Protein AF-A0A1V6FIK3-F1 (afdb_monomer)

pLDDT: mean 83.6, std 13.3, range [37.19, 95.19]

Mean predicted aligned error: 6.68 Å

Secondary structure (DSSP, 8-state):
-------HHHHHHHHHHHHHHHHHHHHHHHHHHHHHH-TT--HHHHHHHHHHHHHHHHHHHHHHHHHTSSSS--EETTEEHHHHHHHHHHHHHHHHHTT--SS---

Solvent-accessible surface area (backbone atoms only — not comparable to full-atom values): 6079 Å² total; per-residue (Å²): 131,85,80,78,77,78,46,71,67,55,51,50,51,49,50,50,62,53,22,38,68,54,54,49,52,46,48,51,51,52,49,52,50,50,51,73,77,37,86,80,68,57,66,71,57,56,53,49,54,47,52,52,44,51,54,52,26,53,54,44,16,54,50,40,35,71,69,66,32,73,88,44,85,49,53,61,83,84,41,32,46,40,39,46,53,24,38,70,51,43,55,60,48,51,39,45,73,75,68,47,69,86,70,75,84,124

Foldseek 3Di:
DPPPPQDPVNLLVVLCVLAVVVLVVLLVVLLCLVCVLDVPDDPVVSVVLSVVLSVQLSVQLSVCCVPPVVPPPQDDDSHRPSSNVSSVPSSVVSCVVVVRDSDDPD

Structure (mmCIF, N/CA/C/O backbone):
data_AF-A0A1V6FIK3-F1
#
_entry.id   AF-A0A1V6FIK3-F1
#
loop_
_atom_site.group_PDB
_atom_site.id
_atom_site.type_symbol
_atom_site.label_atom_id
_atom_site.label_alt_id
_atom_site.label_comp_id
_atom_site.label_asym_id
_atom_site.label_entity_id
_atom_site.label_seq_id
_atom_site.pdbx_PDB_ins_code
_atom_site.Cartn_x
_atom_site.Cartn_y
_atom_site.Cartn_z
_atom_site.occupancy
_atom_site.B_iso_or_equiv
_atom_site.auth_seq_id
_atom_site.auth_comp_id
_atom_site.auth_asym_id
_atom_site.auth_atom_id
_atom_site.pdbx_PDB_model_num
ATOM 1 N N . MET A 1 1 ? 22.473 1.512 -28.321 1.00 38.62 1 MET A N 1
ATOM 2 C CA . MET A 1 1 ? 21.322 1.969 -27.517 1.00 38.62 1 MET A CA 1
ATOM 3 C C . MET A 1 1 ? 21.889 2.584 -26.259 1.00 38.62 1 MET A C 1
ATOM 5 O O . MET A 1 1 ? 22.485 1.857 -25.477 1.00 38.62 1 MET A O 1
ATOM 9 N N . GLU A 1 2 ? 21.812 3.905 -26.118 1.00 37.19 2 GLU A N 1
ATOM 10 C CA . GLU A 1 2 ? 22.201 4.571 -24.874 1.00 37.19 2 GLU A CA 1
ATOM 11 C C . GLU A 1 2 ? 21.286 4.065 -23.759 1.00 37.19 2 GLU A C 1
ATOM 13 O O . GLU A 1 2 ? 20.069 4.243 -23.806 1.00 37.19 2 GLU A O 1
ATOM 18 N N . THR A 1 3 ? 21.856 3.371 -22.779 1.00 50.28 3 THR A N 1
ATOM 19 C CA . THR A 1 3 ? 21.154 3.049 -21.541 1.00 50.28 3 THR A CA 1
ATOM 20 C C . THR A 1 3 ? 20.937 4.357 -20.795 1.00 50.28 3 THR A C 1
ATOM 22 O O . THR A 1 3 ? 21.810 4.792 -20.047 1.00 50.28 3 THR A O 1
ATOM 25 N N . GLN A 1 4 ? 19.797 5.008 -21.029 1.00 56.94 4 GLN A N 1
ATOM 26 C CA . GLN A 1 4 ? 19.330 6.092 -20.173 1.00 56.94 4 GLN A CA 1
ATOM 27 C C . GLN A 1 4 ? 19.170 5.516 -18.766 1.00 56.94 4 GLN A C 1
ATOM 29 O O . GLN A 1 4 ? 18.253 4.745 -18.480 1.00 56.94 4 GLN A O 1
ATOM 34 N N . THR A 1 5 ? 20.129 5.817 -17.896 1.00 63.50 5 THR A N 1
ATOM 35 C CA . THR A 1 5 ? 20.096 5.406 -16.499 1.00 63.50 5 THR A CA 1
ATOM 36 C C . THR A 1 5 ? 19.041 6.245 -15.798 1.00 63.50 5 THR A C 1
ATOM 38 O O . THR A 1 5 ? 19.332 7.347 -15.341 1.00 63.50 5 THR A O 1
ATOM 41 N N . VAL A 1 6 ? 17.810 5.738 -15.746 1.00 72.00 6 VAL A N 1
ATOM 42 C CA . VAL A 1 6 ? 16.735 6.356 -14.964 1.00 72.00 6 VAL A CA 1
ATOM 43 C C . VAL A 1 6 ? 17.206 6.461 -13.517 1.00 72.00 6 VAL A C 1
ATOM 45 O O . VAL A 1 6 ? 17.540 5.455 -12.878 1.00 72.00 6 VAL A O 1
ATOM 48 N N . THR A 1 7 ? 17.267 7.683 -13.004 1.00 85.44 7 THR A N 1
ATOM 49 C CA . THR A 1 7 ? 17.689 7.941 -11.629 1.00 85.44 7 THR A CA 1
ATOM 50 C C . THR A 1 7 ? 16.641 7.424 -10.645 1.00 85.44 7 THR A C 1
ATOM 52 O O . THR A 1 7 ? 15.457 7.279 -10.956 1.00 85.44 7 THR A O 1
ATOM 55 N N . LEU A 1 8 ? 17.058 7.141 -9.409 1.00 82.81 8 LEU A N 1
ATOM 56 C CA . LEU A 1 8 ? 16.144 6.639 -8.379 1.00 82.81 8 LEU A CA 1
ATOM 57 C C . LEU A 1 8 ? 15.020 7.647 -8.071 1.00 82.81 8 LEU A C 1
ATOM 59 O O . LEU A 1 8 ? 13.882 7.243 -7.844 1.00 82.81 8 LEU A O 1
ATOM 63 N N . SER A 1 9 ? 15.316 8.947 -8.128 1.00 86.00 9 SER A N 1
ATOM 64 C CA . SER A 1 9 ? 14.337 10.030 -7.986 1.00 86.00 9 SER A CA 1
ATOM 65 C C . SER A 1 9 ? 13.302 10.046 -9.107 1.00 86.00 9 SER A C 1
ATOM 67 O O . SER A 1 9 ? 12.111 10.169 -8.827 1.00 86.00 9 SER A O 1
ATOM 69 N N . GLU A 1 10 ? 13.728 9.880 -10.361 1.00 87.12 10 GLU A N 1
ATOM 70 C CA . GLU A 1 10 ? 12.813 9.800 -11.506 1.00 87.12 10 GLU A CA 1
ATOM 71 C C . GLU A 1 10 ? 11.924 8.565 -11.405 1.00 87.12 10 GLU A C 1
ATOM 73 O O . GLU A 1 10 ? 10.719 8.655 -11.617 1.00 87.12 10 GLU A O 1
ATOM 78 N N . LEU A 1 11 ? 12.491 7.425 -11.005 1.00 86.44 11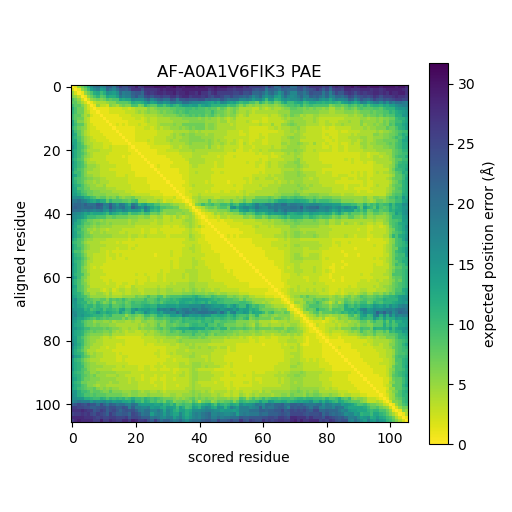 LEU A N 1
ATOM 79 C CA . LEU A 1 11 ? 11.734 6.191 -10.832 1.00 86.44 11 LEU A CA 1
ATOM 80 C C . LEU A 1 11 ? 10.668 6.322 -9.733 1.00 86.44 11 LEU A C 1
ATOM 82 O O . LEU A 1 11 ? 9.537 5.870 -9.917 1.00 86.44 11 LEU A O 1
ATOM 86 N N . ILE A 1 12 ? 10.997 6.969 -8.610 1.00 88.38 12 ILE A N 1
ATOM 87 C CA . ILE A 1 12 ? 10.020 7.282 -7.556 1.00 88.38 12 ILE A CA 1
ATOM 88 C C . ILE A 1 12 ? 8.938 8.222 -8.093 1.00 88.38 12 ILE A C 1
ATOM 90 O O . ILE A 1 12 ? 7.755 7.943 -7.901 1.00 88.38 12 ILE A O 1
ATOM 94 N N . GLY A 1 13 ? 9.325 9.304 -8.774 1.00 89.69 13 GLY A N 1
ATOM 95 C CA . GLY A 1 13 ? 8.389 10.276 -9.341 1.00 89.69 13 GLY A CA 1
ATOM 96 C C . GLY A 1 13 ? 7.422 9.636 -10.337 1.00 89.69 13 GLY A C 1
ATOM 97 O O . GLY A 1 13 ? 6.211 9.816 -10.226 1.00 89.69 13 GLY A O 1
ATOM 98 N N . LEU A 1 14 ? 7.940 8.806 -11.243 1.00 89.19 14 LEU A N 1
ATOM 99 C CA . LEU A 1 14 ? 7.146 8.026 -12.192 1.00 89.19 14 LEU A CA 1
ATOM 100 C C . LEU A 1 14 ? 6.211 7.055 -11.474 1.00 89.19 14 LEU A C 1
ATOM 102 O O . LEU A 1 14 ? 5.021 7.017 -11.773 1.00 89.19 14 LEU A O 1
ATOM 106 N N . THR A 1 15 ? 6.714 6.308 -10.490 1.00 89.88 15 THR A N 1
ATOM 107 C CA . THR A 1 15 ? 5.894 5.356 -9.725 1.00 89.88 15 THR A CA 1
ATOM 108 C C . THR A 1 15 ? 4.754 6.063 -8.992 1.00 89.88 15 THR A C 1
ATOM 110 O O . THR A 1 15 ? 3.626 5.576 -8.997 1.00 89.88 15 THR A O 1
ATOM 113 N N . LEU A 1 16 ? 5.020 7.226 -8.392 1.00 90.44 16 LEU A N 1
ATOM 114 C CA . LEU A 1 16 ? 4.004 8.045 -7.729 1.00 90.44 16 LEU A CA 1
ATOM 115 C C . LEU A 1 16 ? 2.975 8.596 -8.714 1.00 90.44 16 LEU A C 1
ATOM 117 O O . LEU A 1 16 ? 1.786 8.585 -8.408 1.00 90.44 16 LEU A O 1
ATOM 121 N N . PHE A 1 17 ? 3.414 9.059 -9.885 1.00 90.06 17 PHE A N 1
ATOM 122 C CA . PHE A 1 17 ? 2.524 9.605 -10.903 1.00 90.06 17 PHE A CA 1
ATOM 123 C C . PHE A 1 17 ? 1.604 8.520 -11.480 1.00 90.06 17 PHE A C 1
ATOM 125 O O . PHE A 1 17 ? 0.380 8.646 -11.403 1.00 90.06 17 PHE A O 1
ATOM 132 N N . LEU A 1 18 ? 2.182 7.416 -11.966 1.00 90.06 18 LEU A N 1
ATOM 133 C CA . LEU A 1 18 ? 1.440 6.291 -12.548 1.00 90.06 18 LEU A CA 1
ATOM 134 C C . LEU A 1 18 ? 0.576 5.569 -11.504 1.00 90.06 18 LEU A C 1
ATOM 136 O O . LEU A 1 18 ? -0.541 5.151 -11.794 1.00 90.06 18 LEU A O 1
ATOM 140 N N . GLY A 1 19 ? 1.088 5.408 -10.283 1.00 89.19 19 GLY A N 1
ATOM 141 C CA . GLY A 1 19 ? 0.401 4.723 -9.188 1.00 89.19 19 GLY A CA 1
ATOM 142 C C . GLY A 1 19 ? -0.572 5.603 -8.403 1.00 89.19 19 GLY A C 1
ATOM 143 O O . GLY A 1 19 ? -1.240 5.095 -7.505 1.00 8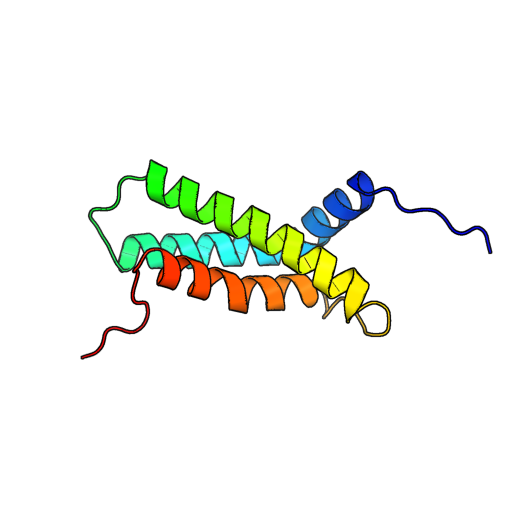9.19 19 GLY A O 1
ATOM 144 N N . SER A 1 20 ? -0.676 6.898 -8.715 1.00 91.44 20 SER A N 1
ATOM 145 C CA . SER A 1 20 ? -1.418 7.886 -7.917 1.00 91.44 20 SER A CA 1
ATOM 146 C C . SER A 1 20 ? -2.849 7.451 -7.598 1.00 91.44 20 SER A C 1
ATOM 148 O O . SER A 1 20 ? -3.237 7.434 -6.430 1.00 91.44 20 SER A O 1
ATOM 150 N N . ILE A 1 21 ? -3.609 7.029 -8.612 1.00 90.75 21 ILE A N 1
ATOM 151 C CA . ILE A 1 21 ? -4.999 6.567 -8.471 1.00 90.75 21 ILE A CA 1
ATOM 152 C C . ILE A 1 21 ? -5.076 5.361 -7.530 1.00 90.75 21 ILE A C 1
ATOM 154 O O . ILE A 1 21 ? -5.917 5.318 -6.633 1.00 90.75 21 ILE A O 1
ATOM 158 N N . VAL A 1 22 ? -4.172 4.396 -7.703 1.00 92.69 22 VAL A N 1
ATOM 159 C CA . VAL A 1 22 ? -4.125 3.166 -6.905 1.00 92.69 22 VAL A CA 1
ATOM 160 C C . VAL A 1 22 ? -3.791 3.476 -5.445 1.00 92.69 22 VAL A C 1
ATOM 162 O O . VAL A 1 22 ? -4.484 3.005 -4.543 1.00 92.69 22 VAL A O 1
ATOM 165 N N . PHE A 1 23 ? -2.794 4.328 -5.203 1.00 92.75 23 PHE A N 1
ATOM 166 C CA . PHE A 1 23 ? -2.393 4.735 -3.855 1.00 92.75 23 PHE A CA 1
ATOM 167 C C . PHE A 1 23 ? -3.462 5.578 -3.150 1.00 92.75 23 PHE A C 1
ATOM 169 O O . PHE A 1 23 ? -3.673 5.426 -1.944 1.00 92.75 23 PHE A O 1
ATOM 176 N N . LEU A 1 24 ? -4.168 6.437 -3.891 1.00 93.12 24 LEU A N 1
ATOM 177 C CA . LEU A 1 24 ? -5.312 7.201 -3.389 1.00 93.12 24 LEU A CA 1
ATOM 178 C C . LEU A 1 24 ? -6.451 6.271 -2.971 1.00 93.12 24 LEU A C 1
ATOM 180 O O . LEU A 1 24 ? -6.929 6.366 -1.841 1.00 93.12 24 LEU A O 1
ATOM 184 N N . LEU A 1 25 ? -6.845 5.332 -3.834 1.00 93.00 25 LEU A N 1
ATOM 185 C CA . LEU A 1 25 ? -7.880 4.346 -3.515 1.00 93.00 25 LEU A CA 1
ATOM 186 C C . LEU A 1 25 ? -7.491 3.484 -2.307 1.00 93.00 25 LEU A C 1
ATOM 188 O O . LEU A 1 25 ? -8.309 3.288 -1.408 1.00 93.00 25 LEU A O 1
ATOM 192 N N . GLY A 1 26 ? -6.235 3.036 -2.235 1.00 92.56 26 GLY A N 1
ATOM 193 C CA . GLY A 1 26 ? -5.706 2.299 -1.087 1.00 92.56 26 GLY A CA 1
ATOM 194 C C . GLY A 1 26 ? -5.740 3.114 0.209 1.00 92.56 26 GLY A C 1
ATOM 195 O O . GLY A 1 26 ? -6.118 2.598 1.262 1.00 92.56 26 GLY A O 1
ATOM 196 N N . ALA A 1 27 ? -5.391 4.403 0.160 1.00 93.44 27 ALA A N 1
ATOM 197 C CA . ALA A 1 27 ? -5.483 5.301 1.312 1.00 93.44 27 ALA A CA 1
ATOM 198 C C . ALA A 1 27 ? -6.936 5.521 1.764 1.00 93.44 27 ALA A C 1
ATOM 200 O O . ALA A 1 27 ? -7.218 5.460 2.964 1.00 93.44 27 ALA A O 1
ATOM 201 N N . VAL A 1 28 ? -7.866 5.724 0.826 1.00 94.06 28 VAL A N 1
ATOM 202 C CA . VAL A 1 28 ? -9.301 5.873 1.121 1.00 94.06 28 VAL A CA 1
ATOM 203 C C . VAL A 1 28 ? -9.849 4.600 1.764 1.00 94.06 28 VAL A C 1
ATOM 205 O O . VAL A 1 28 ? -10.445 4.672 2.839 1.00 94.06 28 VAL A O 1
ATOM 208 N N . TYR A 1 29 ? -9.581 3.433 1.173 1.00 91.38 29 TYR A N 1
ATOM 209 C CA . TYR A 1 29 ? -9.976 2.139 1.730 1.00 91.38 29 TYR A CA 1
ATOM 210 C C . TYR A 1 29 ? -9.461 1.953 3.161 1.00 91.38 29 TYR A C 1
ATOM 212 O O . TYR A 1 29 ? -10.231 1.640 4.069 1.00 91.38 29 TYR A O 1
ATOM 220 N N . GLN A 1 30 ? -8.168 2.191 3.387 1.00 90.62 30 GLN A N 1
ATOM 221 C CA . GLN A 1 30 ? -7.557 2.003 4.699 1.00 90.62 30 GLN A CA 1
ATOM 222 C C . GLN A 1 30 ? -8.097 2.993 5.738 1.00 90.62 30 GLN A C 1
ATOM 224 O O . GLN A 1 30 ? -8.285 2.622 6.897 1.00 90.62 30 GLN A O 1
ATOM 229 N N . THR A 1 31 ? -8.404 4.226 5.324 1.00 90.81 31 THR A N 1
ATOM 230 C CA . THR A 1 31 ? -9.057 5.227 6.179 1.00 90.81 31 THR A CA 1
ATOM 231 C C . THR A 1 31 ? -10.435 4.742 6.613 1.00 90.81 31 THR A C 1
ATOM 233 O O . THR A 1 31 ? -10.718 4.706 7.809 1.00 90.81 31 THR A O 1
ATOM 236 N N . ILE A 1 32 ? -11.269 4.313 5.660 1.00 89.69 32 ILE A N 1
ATOM 237 C CA . ILE A 1 32 ? -12.613 3.791 5.939 1.00 89.69 32 ILE A CA 1
ATOM 238 C C . ILE A 1 32 ? -12.522 2.572 6.860 1.00 89.69 32 ILE A C 1
ATOM 240 O O . ILE A 1 32 ? -13.228 2.515 7.863 1.00 89.69 32 ILE A O 1
ATOM 244 N N . ALA A 1 33 ? -11.616 1.633 6.577 1.00 88.50 33 ALA A N 1
ATOM 245 C CA . ALA A 1 33 ? -11.414 0.448 7.402 1.00 88.50 33 ALA A CA 1
ATOM 246 C C . ALA A 1 33 ? -11.005 0.807 8.842 1.00 88.50 33 ALA A C 1
ATOM 248 O O . ALA A 1 33 ? -11.560 0.254 9.787 1.00 88.50 33 ALA A O 1
ATOM 249 N N . LEU A 1 34 ? -10.079 1.752 9.036 1.00 88.50 34 LEU A N 1
ATOM 250 C CA . LEU A 1 34 ? -9.635 2.175 10.369 1.00 88.50 34 LEU A CA 1
ATOM 251 C C . LEU A 1 34 ? -10.736 2.890 11.158 1.00 88.50 34 LEU A C 1
ATOM 253 O O . LEU A 1 34 ? -10.916 2.600 12.341 1.00 88.50 34 LEU A O 1
ATOM 257 N N . VAL A 1 35 ? -11.480 3.789 10.507 1.00 86.25 35 VAL A N 1
ATOM 258 C CA . VAL A 1 35 ? -12.599 4.513 11.130 1.00 86.25 35 VAL A CA 1
ATOM 259 C C . VAL A 1 35 ? -13.731 3.548 11.487 1.00 86.25 35 VAL A C 1
ATOM 261 O O . VAL A 1 35 ? -14.264 3.604 12.594 1.00 86.25 35 VAL A O 1
ATOM 264 N N . TRP A 1 36 ? -14.068 2.620 10.589 1.00 83.69 36 TRP A N 1
ATOM 265 C CA . TRP A 1 36 ? -15.178 1.688 10.785 1.00 83.69 36 TRP A CA 1
ATOM 266 C C . TRP A 1 36 ? -14.867 0.589 11.807 1.00 83.69 36 TRP A C 1
ATOM 268 O O . TRP A 1 36 ? -15.723 0.239 12.621 1.00 83.69 36 TRP A O 1
ATOM 278 N N . LEU A 1 37 ? -13.638 0.062 11.813 1.00 77.12 37 LEU A N 1
ATOM 279 C CA . LEU A 1 37 ? -13.232 -0.988 12.751 1.00 77.12 37 LEU A CA 1
ATOM 280 C C . LEU A 1 37 ? -12.986 -0.457 14.164 1.00 77.12 37 LEU A C 1
ATOM 282 O O . LEU A 1 37 ? -13.050 -1.237 15.117 1.00 77.12 37 LEU A O 1
ATOM 286 N N . ASN A 1 38 ? -12.688 0.835 14.333 1.00 70.62 38 ASN A N 1
ATOM 287 C CA . ASN A 1 38 ? -12.412 1.366 15.659 1.00 70.62 38 ASN A CA 1
ATOM 288 C C . ASN A 1 38 ? -12.693 2.870 15.786 1.00 70.62 38 ASN A C 1
ATOM 290 O O . ASN A 1 38 ? -11.838 3.720 15.539 1.00 70.62 38 ASN A O 1
ATOM 294 N N . ASN A 1 39 ? -13.867 3.184 16.329 1.00 66.94 39 ASN A N 1
ATOM 295 C CA . ASN A 1 39 ? -14.337 4.556 16.521 1.00 66.94 39 ASN A CA 1
ATOM 296 C C . ASN A 1 39 ? -13.544 5.358 17.584 1.00 66.94 39 ASN A C 1
ATOM 298 O 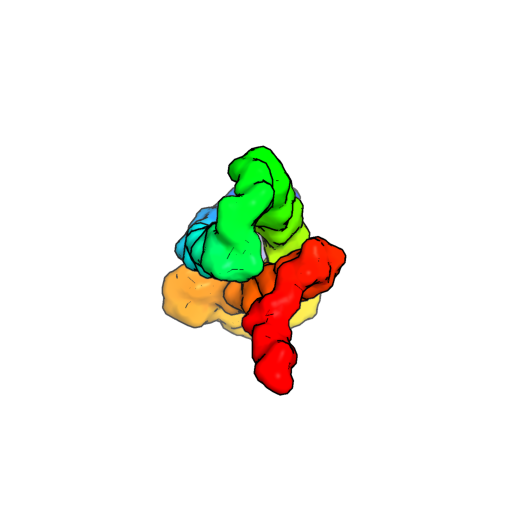O . ASN A 1 39 ? -13.813 6.535 17.797 1.00 66.94 39 ASN A O 1
ATOM 302 N N . ARG A 1 40 ? -12.588 4.733 18.297 1.00 75.25 40 ARG A N 1
ATOM 303 C CA . ARG A 1 40 ? -11.795 5.380 19.366 1.00 75.25 40 ARG A CA 1
ATOM 304 C C . ARG A 1 40 ? -10.334 5.658 19.001 1.00 75.25 40 ARG A C 1
ATOM 306 O O . ARG A 1 40 ? -9.576 6.127 19.854 1.00 75.25 40 ARG A O 1
ATOM 313 N N . ILE A 1 41 ? -9.891 5.352 17.779 1.00 79.69 41 ILE A N 1
ATOM 314 C CA . ILE A 1 41 ? -8.514 5.668 17.374 1.00 79.69 41 ILE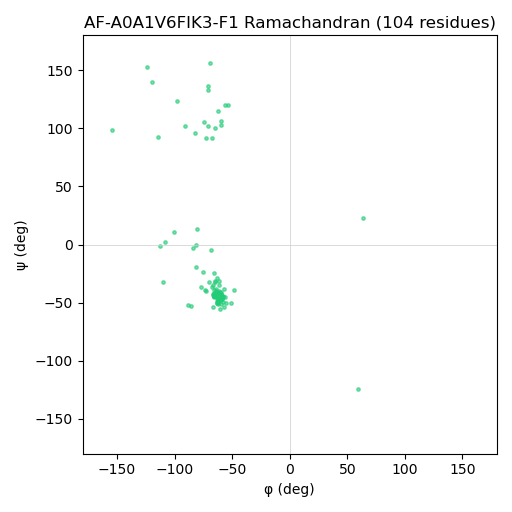 A CA 1
ATOM 315 C C . ILE A 1 41 ? -8.373 7.178 17.194 1.00 79.69 41 ILE A C 1
ATOM 317 O O . ILE A 1 41 ? -9.163 7.822 16.515 1.00 79.69 41 ILE A O 1
ATOM 321 N N . LYS A 1 42 ? -7.308 7.745 17.762 1.00 86.38 42 LYS A N 1
ATOM 322 C CA . LYS A 1 42 ? -6.945 9.145 17.536 1.00 86.38 42 LYS A CA 1
ATOM 323 C C . LYS A 1 42 ? -6.418 9.342 16.109 1.00 86.38 42 LYS A C 1
ATOM 325 O O . LYS A 1 42 ? -5.561 8.578 15.665 1.00 86.38 42 LYS A O 1
ATOM 330 N N . TRP A 1 43 ? -6.846 10.412 15.440 1.00 84.81 43 TRP A N 1
ATOM 331 C CA . TRP A 1 43 ? -6.505 10.725 14.044 1.00 84.81 43 TRP A CA 1
ATOM 332 C C . TRP A 1 43 ? -5.010 10.637 13.702 1.00 84.81 43 TRP A C 1
ATOM 334 O O . TRP A 1 43 ? -4.662 10.091 12.660 1.00 84.81 43 TRP A O 1
ATOM 344 N N . TYR A 1 44 ? -4.110 11.067 14.593 1.00 86.94 44 TYR A N 1
ATOM 345 C CA . TYR A 1 44 ? -2.664 10.978 14.344 1.00 86.94 44 TYR A CA 1
ATOM 346 C C . TYR A 1 44 ? -2.161 9.536 14.161 1.00 86.94 44 TYR A C 1
ATOM 348 O O . TYR A 1 44 ? -1.226 9.307 13.399 1.00 86.94 44 TYR A O 1
ATOM 356 N N . LYS A 1 45 ? -2.785 8.545 14.819 1.00 87.56 45 LYS A N 1
ATOM 357 C CA . LYS A 1 45 ? -2.442 7.128 14.616 1.00 87.56 45 LYS A CA 1
ATOM 358 C C . LYS A 1 45 ? -2.934 6.634 13.261 1.00 87.56 45 LYS A C 1
ATOM 360 O O . LYS A 1 45 ? -2.211 5.896 12.607 1.00 87.56 45 LYS A O 1
ATOM 365 N N . ILE A 1 46 ? -4.131 7.051 12.840 1.00 89.00 46 ILE A N 1
ATOM 366 C CA . ILE A 1 46 ? -4.694 6.706 11.524 1.00 89.00 46 ILE A CA 1
ATOM 367 C C . ILE A 1 46 ? -3.768 7.228 10.425 1.00 89.00 46 ILE A C 1
ATOM 369 O O . ILE A 1 46 ? -3.317 6.457 9.584 1.00 89.00 46 ILE A O 1
ATOM 373 N N . ILE A 1 47 ? -3.414 8.512 10.498 1.00 90.69 47 ILE A N 1
ATOM 374 C CA . ILE A 1 47 ? -2.502 9.156 9.549 1.00 90.69 47 ILE A CA 1
ATOM 375 C C . ILE A 1 47 ? -1.141 8.450 9.548 1.00 90.69 47 ILE A C 1
ATOM 377 O O . ILE A 1 47 ? -0.627 8.128 8.480 1.00 90.69 47 ILE A O 1
ATOM 381 N N . GLY A 1 48 ? -0.584 8.141 10.725 1.00 91.44 48 GLY A N 1
ATOM 382 C CA . GLY A 1 48 ? 0.687 7.421 10.833 1.00 91.44 48 GLY A CA 1
ATOM 383 C C . GLY A 1 48 ? 0.658 6.034 10.181 1.00 91.44 48 GLY A C 1
ATOM 384 O O . GLY A 1 48 ? 1.588 5.677 9.463 1.00 91.44 48 GLY A O 1
ATOM 385 N N . ILE A 1 49 ? -0.423 5.272 10.374 1.00 91.62 49 ILE A N 1
ATOM 386 C CA . ILE A 1 49 ? -0.597 3.949 9.758 1.00 91.62 49 ILE A CA 1
ATOM 387 C C . ILE A 1 49 ? -0.712 4.071 8.234 1.00 91.62 49 ILE A C 1
ATOM 389 O O . ILE A 1 49 ? -0.063 3.311 7.514 1.00 91.62 49 ILE A O 1
ATOM 393 N N . ILE A 1 50 ? -1.497 5.029 7.736 1.00 92.75 50 ILE A N 1
ATOM 394 C CA . ILE A 1 50 ? -1.668 5.246 6.294 1.00 92.75 50 ILE A CA 1
ATOM 395 C C . ILE A 1 50 ? -0.336 5.643 5.661 1.00 92.75 50 ILE A C 1
ATOM 397 O O . ILE A 1 50 ? 0.088 5.001 4.707 1.00 92.75 50 ILE A O 1
ATOM 401 N N . LEU A 1 51 ? 0.368 6.638 6.212 1.00 94.00 51 LEU A N 1
ATOM 402 C CA . LEU A 1 51 ? 1.663 7.079 5.683 1.00 94.00 51 LEU A CA 1
ATOM 403 C C . LEU A 1 51 ? 2.687 5.942 5.656 1.00 94.00 51 LEU A C 1
ATOM 405 O O . LEU A 1 51 ? 3.343 5.734 4.636 1.00 94.00 51 LEU A O 1
ATOM 409 N N . LEU A 1 52 ? 2.776 5.161 6.737 1.00 94.44 52 LEU A N 1
ATOM 410 C CA . LEU A 1 52 ? 3.644 3.987 6.788 1.00 94.44 52 LEU A CA 1
ATOM 411 C C . LEU A 1 52 ? 3.282 2.976 5.691 1.00 94.44 52 LEU A C 1
ATOM 413 O O . LEU A 1 52 ? 4.163 2.472 4.995 1.00 94.44 52 LEU A O 1
ATOM 417 N N . THR A 1 53 ? 1.987 2.716 5.498 1.00 94.38 53 THR A N 1
ATOM 418 C CA . THR A 1 53 ? 1.501 1.805 4.451 1.00 94.38 53 THR A CA 1
ATOM 419 C C . THR A 1 53 ? 1.860 2.324 3.067 1.00 94.38 53 THR A C 1
ATOM 421 O O . THR A 1 53 ? 2.348 1.545 2.253 1.00 94.38 53 THR A O 1
ATOM 424 N N . ARG A 1 54 ? 1.704 3.627 2.799 1.00 94.50 54 ARG A N 1
ATOM 425 C CA . ARG A 1 54 ? 2.042 4.230 1.500 1.00 94.50 54 ARG A CA 1
ATOM 426 C C . ARG A 1 54 ? 3.532 4.129 1.192 1.00 94.50 54 ARG A C 1
ATOM 428 O O . ARG A 1 54 ? 3.883 3.748 0.080 1.00 94.50 54 ARG A O 1
ATOM 435 N N . ILE A 1 55 ? 4.401 4.377 2.173 1.00 94.38 55 ILE A N 1
ATOM 436 C CA . ILE A 1 55 ? 5.856 4.232 2.007 1.00 94.38 55 ILE A CA 1
ATOM 437 C C . ILE A 1 55 ? 6.219 2.779 1.685 1.00 94.38 55 ILE A C 1
ATOM 439 O O . ILE A 1 55 ? 6.935 2.514 0.721 1.00 94.38 55 ILE A O 1
ATOM 443 N N . LEU A 1 56 ? 5.692 1.822 2.453 1.00 95.19 56 LEU A N 1
ATOM 444 C CA . LEU A 1 56 ? 5.956 0.400 2.220 1.00 95.19 56 LEU A CA 1
ATOM 445 C C . LEU A 1 56 ? 5.402 -0.076 0.875 1.00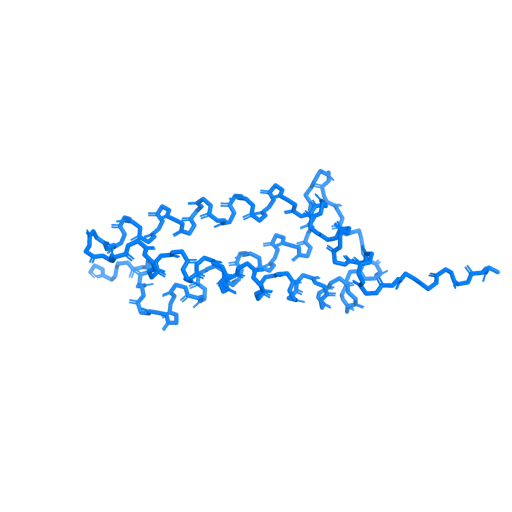 95.19 56 LEU A C 1
ATOM 447 O O . LEU A 1 56 ? 6.053 -0.855 0.181 1.00 95.19 56 LEU A O 1
ATOM 451 N N . THR A 1 57 ? 4.231 0.425 0.486 1.00 94.75 57 THR A N 1
ATOM 452 C CA . THR A 1 57 ? 3.600 0.106 -0.797 1.00 94.75 57 THR A CA 1
ATOM 453 C C . THR A 1 57 ? 4.425 0.643 -1.951 1.00 94.75 57 THR A C 1
ATOM 455 O O . THR A 1 57 ? 4.682 -0.103 -2.890 1.00 94.75 57 THR A O 1
ATOM 458 N N . LEU A 1 58 ? 4.920 1.880 -1.866 1.00 94.00 58 LEU A N 1
ATOM 459 C CA . LEU A 1 58 ? 5.819 2.457 -2.864 1.00 94.00 58 LEU A CA 1
ATOM 460 C C . LEU A 1 58 ? 7.088 1.610 -3.031 1.00 94.00 58 LEU A C 1
ATOM 462 O O . LEU A 1 58 ? 7.447 1.244 -4.149 1.00 94.00 58 LEU A O 1
ATOM 466 N N . ILE A 1 59 ? 7.746 1.262 -1.921 1.00 93.44 59 ILE A N 1
ATOM 467 C CA . ILE A 1 59 ? 8.962 0.438 -1.940 1.00 93.44 59 ILE A CA 1
ATOM 468 C C . ILE A 1 59 ? 8.663 -0.924 -2.575 1.00 93.44 59 ILE A C 1
ATOM 470 O O . ILE A 1 59 ? 9.375 -1.356 -3.480 1.00 93.44 59 ILE A O 1
ATOM 474 N N . SER A 1 60 ? 7.583 -1.583 -2.149 1.00 93.38 60 SER A N 1
ATOM 475 C CA . SER A 1 60 ? 7.159 -2.868 -2.708 1.00 93.38 60 SER A CA 1
ATOM 476 C C . SER A 1 60 ? 6.831 -2.768 -4.199 1.00 93.38 60 SER A C 1
ATOM 478 O O . SER A 1 60 ? 7.243 -3.640 -4.956 1.00 93.38 60 SER A O 1
ATOM 480 N N . THR A 1 61 ? 6.184 -1.686 -4.634 1.00 93.06 61 THR A N 1
ATOM 481 C CA . THR A 1 61 ? 5.841 -1.431 -6.041 1.00 93.06 61 THR A CA 1
ATOM 482 C C . THR A 1 61 ? 7.102 -1.376 -6.895 1.00 93.06 61 THR A C 1
ATOM 484 O O . THR A 1 61 ? 7.181 -2.035 -7.927 1.00 93.06 61 THR A O 1
ATOM 487 N N . ILE A 1 62 ? 8.115 -0.634 -6.438 1.00 90.69 62 ILE A N 1
ATOM 488 C CA . ILE A 1 62 ? 9.405 -0.503 -7.124 1.00 90.69 62 ILE A CA 1
ATOM 489 C C . ILE A 1 62 ? 10.129 -1.853 -7.198 1.00 90.69 62 ILE A C 1
ATOM 491 O O . ILE A 1 62 ? 10.685 -2.196 -8.242 1.00 90.69 62 ILE A O 1
ATOM 495 N N . LEU A 1 63 ? 10.114 -2.631 -6.113 1.00 90.81 63 LEU A N 1
ATOM 496 C CA . LEU A 1 63 ? 10.730 -3.960 -6.078 1.00 90.81 63 LEU A CA 1
ATOM 497 C C . LEU A 1 63 ? 10.024 -4.943 -7.020 1.00 90.81 63 LEU A C 1
ATOM 499 O O . LEU A 1 63 ? 10.693 -5.652 -7.768 1.00 90.81 63 LEU A O 1
ATOM 503 N N . LEU A 1 64 ? 8.688 -4.959 -7.024 1.00 90.12 64 LEU A N 1
ATOM 504 C CA . LEU A 1 64 ? 7.896 -5.787 -7.936 1.00 90.12 64 LEU A CA 1
ATOM 505 C C . LEU A 1 64 ? 8.112 -5.374 -9.391 1.00 90.12 64 LEU A C 1
ATOM 507 O O . LEU A 1 64 ? 8.251 -6.239 -10.255 1.00 90.12 64 LEU A O 1
ATOM 511 N N . TRP A 1 65 ? 8.191 -4.070 -9.657 1.00 87.31 65 TRP A N 1
ATOM 512 C CA . TRP A 1 65 ? 8.483 -3.558 -10.988 1.00 87.31 65 TRP A CA 1
ATOM 513 C C . TRP A 1 65 ? 9.852 -4.046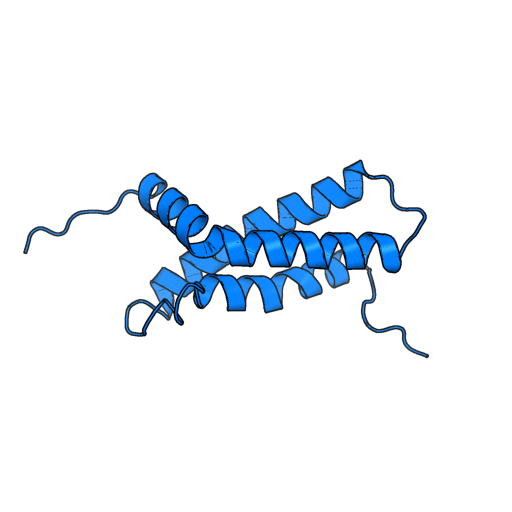 -11.468 1.00 87.31 65 TRP A C 1
ATOM 515 O O . TRP A 1 65 ? 9.934 -4.717 -12.495 1.00 87.31 65 TRP A O 1
ATOM 525 N N . LYS A 1 66 ? 10.917 -3.789 -10.700 1.00 84.31 66 LYS A N 1
ATOM 526 C CA . LYS A 1 66 ? 12.280 -4.192 -11.077 1.00 84.31 66 LYS A CA 1
ATOM 527 C C . LYS A 1 66 ? 12.477 -5.707 -11.145 1.00 84.31 66 LYS A C 1
ATOM 529 O O . LYS A 1 66 ? 13.306 -6.156 -11.921 1.00 84.31 66 LYS A O 1
ATOM 534 N N . GLY A 1 67 ? 11.774 -6.479 -10.320 1.00 83.00 67 GLY A N 1
ATOM 535 C CA . GLY A 1 67 ? 11.965 -7.927 -10.239 1.00 83.00 67 GLY A CA 1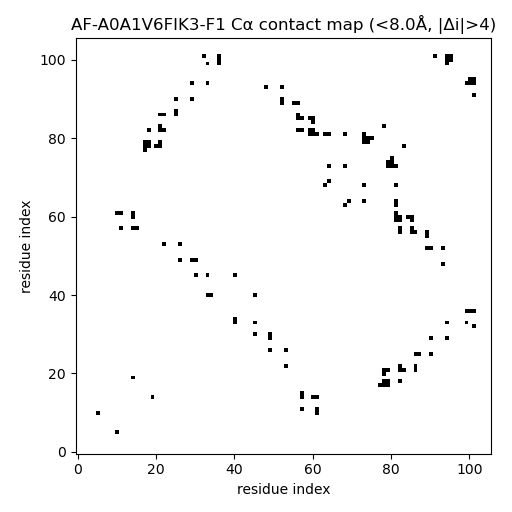
ATOM 536 C C . GLY A 1 67 ? 11.107 -8.727 -11.218 1.00 83.00 67 GLY A C 1
ATOM 537 O O . GLY A 1 67 ? 11.622 -9.580 -11.930 1.00 83.00 67 GLY A O 1
ATOM 538 N N . LEU A 1 68 ? 9.794 -8.485 -11.225 1.00 77.75 68 LEU A N 1
ATOM 539 C CA . LEU A 1 68 ? 8.811 -9.368 -11.871 1.00 77.75 68 LEU A CA 1
ATOM 540 C C . LEU A 1 68 ? 8.177 -8.759 -13.122 1.00 77.75 68 LEU A C 1
ATOM 542 O O . LEU A 1 68 ? 7.852 -9.484 -14.056 1.00 77.75 68 LEU A O 1
ATOM 546 N N . PHE A 1 69 ? 8.016 -7.436 -13.160 1.00 78.62 69 PHE A N 1
ATOM 547 C CA . PHE A 1 69 ? 7.355 -6.748 -14.274 1.00 78.62 69 PHE A CA 1
ATOM 548 C C . PHE A 1 69 ? 8.332 -6.115 -15.268 1.00 78.62 69 PHE A C 1
ATOM 550 O O . PHE A 1 69 ? 7.916 -5.379 -16.153 1.00 78.62 69 PHE A O 1
ATOM 557 N N . GLN A 1 70 ? 9.630 -6.417 -15.184 1.00 69.94 70 GLN A N 1
ATOM 558 C CA . GLN A 1 70 ? 10.583 -5.968 -16.202 1.00 69.94 70 GLN A CA 1
ATOM 559 C C . GLN A 1 70 ? 10.313 -6.624 -17.574 1.00 69.94 70 GLN A C 1
ATOM 561 O O . GLN A 1 70 ? 10.660 -6.054 -18.605 1.00 69.94 70 GLN A O 1
ATOM 566 N N . SER A 1 71 ? 9.667 -7.797 -17.587 1.00 65.31 71 SER A N 1
ATOM 567 C CA . SER A 1 71 ? 9.356 -8.579 -18.796 1.00 65.31 71 SER A CA 1
ATOM 568 C C . SER A 1 71 ? 7.859 -8.662 -19.125 1.00 65.31 71 SER A C 1
ATOM 570 O O . SER A 1 71 ? 7.493 -9.306 -20.102 1.00 65.31 71 SER A O 1
ATOM 572 N N . ILE A 1 72 ? 6.993 -8.058 -18.306 1.00 73.75 72 ILE A N 1
ATOM 573 C CA . ILE A 1 72 ? 5.526 -8.159 -18.391 1.00 73.75 72 ILE A CA 1
ATOM 574 C C . ILE A 1 72 ? 4.956 -6.744 -18.508 1.00 73.75 72 ILE A C 1
ATOM 576 O O . ILE A 1 72 ? 5.561 -5.798 -18.012 1.00 73.75 72 ILE A O 1
ATOM 580 N N . GLU A 1 73 ? 3.789 -6.581 -19.133 1.00 76.12 73 GLU A N 1
ATOM 581 C CA . GLU A 1 73 ? 3.071 -5.305 -19.104 1.00 76.12 73 GLU A CA 1
ATOM 582 C C . GLU A 1 73 ? 2.866 -4.815 -17.665 1.00 76.12 73 GLU A C 1
ATOM 584 O O . GLU A 1 73 ? 2.256 -5.471 -16.822 1.00 76.12 73 GLU A O 1
ATOM 589 N N . ILE A 1 74 ? 3.411 -3.632 -17.386 1.00 81.94 74 ILE A N 1
ATOM 590 C CA . ILE A 1 74 ? 3.401 -3.001 -16.061 1.00 81.94 74 ILE A CA 1
ATOM 591 C C . ILE A 1 74 ? 2.064 -2.282 -15.803 1.00 81.94 74 ILE A C 1
ATOM 593 O O . ILE A 1 74 ? 1.709 -2.000 -14.655 1.00 81.94 74 ILE A O 1
ATOM 597 N N . MET A 1 75 ? 1.311 -1.984 -16.865 1.00 86.12 75 MET A N 1
ATOM 598 C CA . MET A 1 75 ? 0.054 -1.246 -16.807 1.00 86.12 75 MET A CA 1
ATOM 599 C C . MET A 1 75 ? -1.107 -2.082 -17.334 1.00 86.12 75 MET A C 1
ATOM 601 O O . MET A 1 75 ? -0.991 -2.742 -18.359 1.00 86.12 75 MET A O 1
ATOM 605 N N . LEU A 1 76 ? -2.249 -1.980 -16.659 1.00 84.25 76 LEU A N 1
ATOM 606 C CA . LEU A 1 76 ? -3.543 -2.440 -17.149 1.00 84.25 76 LEU A CA 1
ATOM 607 C C . LEU A 1 76 ? -4.436 -1.209 -17.340 1.00 84.25 76 LEU A C 1
ATOM 609 O O . LEU A 1 76 ? -5.051 -0.715 -16.392 1.00 84.25 76 LEU A O 1
ATOM 613 N N . GLY A 1 77 ? -4.447 -0.653 -18.554 1.00 84.25 77 GLY A N 1
ATOM 614 C CA . GLY A 1 77 ? -5.047 0.660 -18.805 1.00 84.25 77 GLY A CA 1
ATOM 615 C C . GLY A 1 77 ? -4.360 1.746 -17.956 1.00 84.25 77 GLY A C 1
ATOM 616 O O . GLY A 1 77 ? -3.139 1.865 -18.024 1.00 84.25 77 GLY A O 1
ATOM 617 N N . PRO A 1 78 ? -5.089 2.526 -17.131 1.00 82.50 78 PRO A N 1
ATOM 618 C CA . PRO A 1 78 ? -4.487 3.544 -16.265 1.00 82.50 78 PRO A CA 1
ATOM 619 C C . PRO A 1 78 ? -3.912 2.981 -14.951 1.00 82.50 78 PRO A C 1
ATOM 621 O O . PRO A 1 78 ? -3.429 3.746 -14.120 1.00 82.50 78 PRO A O 1
ATOM 624 N N . ILE A 1 79 ? -4.007 1.668 -14.710 1.00 85.62 79 ILE A N 1
ATOM 625 C CA . ILE A 1 79 ? -3.670 1.054 -13.421 1.00 85.62 79 ILE A CA 1
ATOM 626 C C . ILE A 1 79 ? -2.254 0.482 -13.463 1.00 85.62 79 ILE A C 1
ATOM 628 O O . ILE A 1 79 ? -1.954 -0.397 -14.268 1.00 85.62 79 ILE A O 1
ATOM 632 N N . LEU A 1 80 ? -1.405 0.923 -12.533 1.00 89.44 80 LEU A N 1
ATOM 633 C CA . LEU A 1 80 ? -0.083 0.343 -12.302 1.00 89.44 80 LEU A CA 1
ATOM 634 C C . LEU A 1 80 ? -0.218 -1.012 -11.583 1.00 89.44 80 LEU A C 1
ATOM 636 O O . LEU A 1 80 ? -0.488 -1.050 -10.380 1.00 89.44 80 LEU A O 1
ATOM 640 N N . LEU A 1 81 ? -0.015 -2.122 -12.300 1.00 90.56 81 LEU A N 1
ATOM 641 C CA . LEU A 1 81 ? -0.202 -3.483 -11.774 1.00 90.56 81 LEU A CA 1
ATOM 642 C C . LEU A 1 81 ? 0.679 -3.796 -10.553 1.00 90.56 81 LEU A C 1
ATOM 644 O O . LEU A 1 81 ? 0.127 -4.260 -9.551 1.00 90.56 81 LEU A O 1
ATOM 648 N N . PRO A 1 82 ? 1.997 -3.496 -10.554 1.00 91.56 82 PRO A N 1
ATOM 649 C CA . PRO A 1 82 ? 2.818 -3.673 -9.358 1.00 91.56 82 PRO A CA 1
ATOM 650 C C . PRO A 1 82 ? 2.270 -2.892 -8.158 1.00 91.56 82 PRO A C 1
ATOM 652 O O . PRO A 1 82 ? 2.256 -3.406 -7.044 1.00 91.56 82 PRO A O 1
ATOM 655 N N . GLY A 1 83 ? 1.756 -1.681 -8.396 1.00 91.69 83 GLY A N 1
ATOM 656 C CA . GLY A 1 83 ? 1.176 -0.832 -7.356 1.00 91.69 83 GLY A CA 1
ATOM 657 C C . GLY A 1 83 ? -0.107 -1.415 -6.779 1.00 91.69 83 GLY A C 1
ATOM 658 O O . GLY A 1 83 ? -0.284 -1.435 -5.562 1.00 91.69 83 GLY A O 1
ATOM 659 N N . LEU A 1 84 ? -0.972 -1.950 -7.643 1.00 92.12 84 LEU A N 1
ATOM 660 C CA . LEU A 1 84 ? -2.213 -2.608 -7.237 1.00 92.12 84 LEU A CA 1
ATOM 661 C C . LEU A 1 84 ? -1.921 -3.843 -6.379 1.00 92.12 84 LEU A C 1
ATOM 663 O O . LEU A 1 84 ? -2.513 -4.009 -5.315 1.00 92.12 84 LEU A O 1
ATOM 667 N N . ILE A 1 85 ? -0.986 -4.688 -6.815 1.00 92.75 85 ILE A N 1
ATOM 668 C CA . ILE A 1 85 ? -0.591 -5.894 -6.078 1.00 92.75 85 ILE A CA 1
ATOM 669 C C . ILE A 1 85 ? -0.008 -5.513 -4.714 1.00 92.75 85 ILE A C 1
ATOM 671 O O . ILE A 1 85 ? -0.416 -6.073 -3.694 1.00 92.75 85 ILE A O 1
ATOM 675 N N . SER A 1 86 ? 0.900 -4.533 -4.675 1.00 93.25 86 SER A N 1
ATOM 676 C CA . SER A 1 86 ? 1.462 -4.033 -3.421 1.00 93.25 86 SER A CA 1
ATOM 677 C C . SER A 1 86 ? 0.379 -3.508 -2.480 1.00 93.25 86 SER A C 1
ATOM 679 O O . SER A 1 86 ? 0.406 -3.847 -1.298 1.00 93.25 86 SER A O 1
ATOM 681 N N . GLU A 1 87 ? -0.596 -2.740 -2.974 1.00 92.88 87 GLU A N 1
ATOM 682 C CA . GLU A 1 87 ? -1.707 -2.236 -2.156 1.00 92.88 87 GLU A CA 1
ATOM 683 C C . GLU A 1 87 ? -2.563 -3.358 -1.577 1.00 92.88 87 GLU A C 1
ATOM 685 O O . GLU A 1 87 ? -2.833 -3.376 -0.374 1.00 92.88 87 GLU A O 1
ATOM 690 N N . LEU A 1 88 ? -2.983 -4.298 -2.425 1.00 91.69 88 LEU A N 1
ATOM 691 C CA . LEU A 1 88 ? -3.877 -5.387 -2.037 1.00 91.69 88 LEU A CA 1
ATOM 692 C C . LEU A 1 88 ? -3.252 -6.302 -0.982 1.00 91.69 88 LEU A C 1
ATOM 694 O O . LEU A 1 88 ? -3.975 -6.871 -0.169 1.00 91.69 88 LEU A O 1
ATOM 698 N N . ILE A 1 89 ? -1.924 -6.423 -0.965 1.00 92.69 89 ILE A N 1
ATOM 699 C CA . ILE A 1 89 ? -1.199 -7.210 0.036 1.00 92.69 89 ILE A CA 1
ATOM 700 C C . ILE A 1 89 ? -0.923 -6.372 1.288 1.00 92.69 89 ILE A C 1
ATOM 702 O O . ILE A 1 89 ? -1.245 -6.792 2.402 1.00 92.69 89 ILE A O 1
ATOM 706 N N . LEU A 1 90 ? -0.327 -5.186 1.137 1.00 93.44 90 LEU A N 1
ATOM 707 C CA . LEU A 1 90 ? 0.187 -4.414 2.271 1.00 93.44 90 LEU A CA 1
ATOM 708 C C . LEU A 1 90 ? -0.904 -3.705 3.064 1.00 93.44 90 LEU A C 1
ATOM 710 O O . LEU A 1 90 ? -0.806 -3.665 4.290 1.00 93.44 90 LEU A O 1
ATOM 714 N N . SER A 1 91 ? -1.956 -3.197 2.421 1.00 89.12 91 SER A N 1
ATOM 715 C CA . SER A 1 91 ? -3.060 -2.544 3.134 1.00 89.12 91 SER A CA 1
ATOM 716 C C . SER A 1 91 ? -3.707 -3.460 4.187 1.00 89.12 91 SER A C 1
ATOM 718 O O . SER A 1 91 ? -3.752 -3.071 5.359 1.00 89.12 91 SER A O 1
ATOM 720 N N . PRO A 1 92 ? -4.159 -4.691 3.866 1.00 88.19 92 PRO A N 1
ATOM 721 C CA . PRO A 1 92 ? -4.702 -5.587 4.885 1.00 88.19 92 PRO A CA 1
ATOM 722 C C . PRO A 1 92 ? -3.636 -6.128 5.845 1.00 88.19 92 PRO A C 1
ATOM 724 O O . PRO A 1 92 ? -3.934 -6.337 7.023 1.00 88.19 92 PRO A O 1
ATOM 727 N N . LEU A 1 93 ? -2.397 -6.332 5.385 1.00 90.88 93 LEU A N 1
ATOM 728 C CA . LEU A 1 93 ? -1.307 -6.826 6.230 1.00 90.88 93 LEU A CA 1
ATOM 729 C C . LEU A 1 93 ? -0.943 -5.820 7.322 1.00 90.88 93 LEU A C 1
ATOM 731 O O . LEU A 1 93 ? -0.821 -6.212 8.481 1.00 90.88 93 LEU A O 1
ATOM 735 N N . ILE A 1 94 ? -0.834 -4.532 6.989 1.00 90.81 94 ILE A N 1
ATOM 736 C CA . ILE A 1 94 ? -0.578 -3.471 7.966 1.00 90.81 94 ILE A CA 1
ATOM 737 C C . ILE A 1 94 ? -1.732 -3.383 8.962 1.00 90.81 94 ILE A C 1
ATOM 739 O O . ILE A 1 94 ? -1.499 -3.357 10.168 1.00 90.81 94 ILE A O 1
ATOM 743 N N . LEU A 1 95 ? -2.981 -3.399 8.494 1.00 87.06 95 LEU A N 1
ATOM 744 C CA . LEU A 1 95 ? -4.135 -3.400 9.397 1.00 87.06 95 LEU A CA 1
ATOM 745 C C . LEU A 1 95 ? -4.070 -4.582 10.378 1.00 87.06 95 LEU A C 1
ATOM 747 O O . LEU A 1 95 ? -4.196 -4.383 11.588 1.00 87.06 95 LEU A O 1
ATOM 751 N N . LYS A 1 96 ? -3.755 -5.785 9.886 1.00 86.25 96 LYS A N 1
ATOM 752 C CA . LYS A 1 96 ? -3.552 -6.976 10.722 1.00 86.25 96 LYS A CA 1
ATOM 753 C C . LYS A 1 96 ? -2.375 -6.821 11.696 1.00 86.25 96 LYS A C 1
ATOM 755 O O . LYS A 1 96 ? -2.509 -7.204 12.857 1.00 86.25 96 LYS A O 1
ATOM 760 N N . LEU A 1 97 ? -1.253 -6.237 11.265 1.00 87.44 97 LEU A N 1
ATOM 761 C CA . LEU A 1 97 ? -0.068 -5.975 12.096 1.00 87.44 97 LEU A CA 1
ATOM 762 C C . LEU A 1 97 ? -0.401 -5.059 13.283 1.00 87.44 97 LEU A C 1
ATOM 764 O O . LEU A 1 97 ? 0.013 -5.322 14.410 1.00 87.44 97 LEU A O 1
ATOM 768 N N . PHE A 1 98 ? -1.225 -4.035 13.054 1.00 84.62 98 PHE A N 1
ATOM 769 C CA . PHE A 1 98 ? -1.731 -3.149 14.106 1.00 84.62 98 PHE A CA 1
ATOM 770 C C . PHE A 1 98 ? -2.923 -3.734 14.888 1.00 84.62 98 PHE A C 1
ATOM 772 O O . PHE A 1 98 ? -3.563 -3.021 15.662 1.00 84.62 98 PHE A O 1
ATOM 779 N N . LYS A 1 99 ? -3.193 -5.039 14.742 1.00 80.94 99 LYS A N 1
ATOM 780 C CA . LYS A 1 99 ? -4.27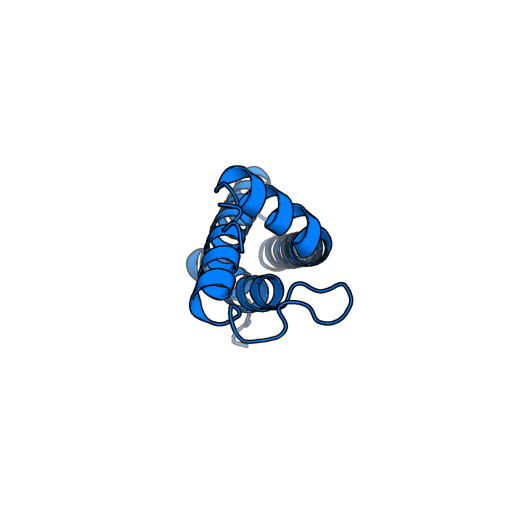8 -5.782 15.407 1.00 8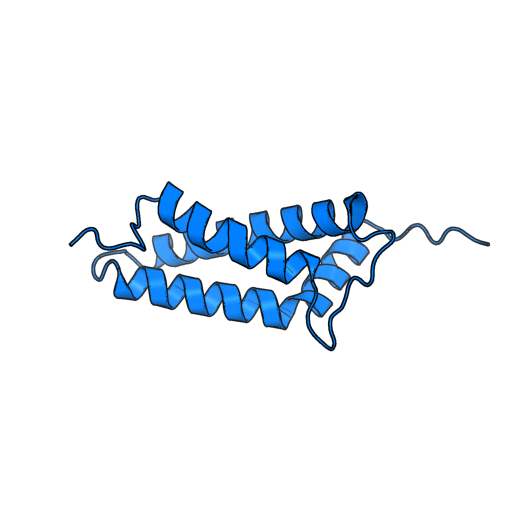0.94 99 LYS A CA 1
ATOM 781 C C . LYS A 1 99 ? -5.689 -5.309 15.032 1.00 80.94 99 LYS A C 1
ATOM 783 O O . LYS A 1 99 ? -6.641 -5.572 15.766 1.00 80.94 99 LYS A O 1
ATOM 788 N N . PHE A 1 100 ? -5.854 -4.663 13.878 1.00 74.62 100 PHE A N 1
ATOM 789 C CA . PHE A 1 100 ? -7.167 -4.410 13.292 1.00 74.62 100 PHE A CA 1
ATOM 790 C C . PHE A 1 100 ? -7.617 -5.653 12.531 1.00 74.62 100 PHE A C 1
ATOM 792 O O . PHE A 1 100 ? -7.242 -5.884 11.382 1.00 74.62 100 PHE A O 1
ATOM 799 N N . ASN A 1 101 ? -8.416 -6.487 13.198 1.00 60.03 101 ASN A N 1
ATOM 800 C CA . ASN A 1 101 ? -9.037 -7.640 12.560 1.00 60.03 101 ASN A CA 1
ATOM 801 C C . ASN A 1 101 ? -10.125 -7.160 11.593 1.00 60.03 101 ASN A C 1
ATOM 803 O O . ASN A 1 101 ? -11.227 -6.817 12.008 1.00 60.03 101 ASN A O 1
ATOM 807 N N . ILE A 1 102 ? -9.805 -7.166 10.298 1.00 58.75 102 ILE A N 1
ATOM 808 C CA . ILE A 1 102 ? -10.756 -6.889 9.208 1.00 58.75 102 ILE A CA 1
ATOM 809 C C . ILE A 1 102 ? -11.837 -7.984 9.156 1.00 58.75 102 ILE A C 1
ATOM 811 O O . ILE A 1 102 ? -12.992 -7.722 8.836 1.00 58.75 102 ILE A O 1
ATOM 815 N N . ILE A 1 103 ? -11.476 -9.215 9.535 1.00 54.00 103 ILE A N 1
ATOM 816 C CA . ILE A 1 103 ? -12.404 -10.337 9.662 1.00 54.00 103 ILE A CA 1
ATOM 817 C C . ILE A 1 103 ? -12.926 -10.348 11.096 1.00 54.00 103 ILE A C 1
ATOM 819 O O . ILE A 1 103 ? -12.246 -10.796 12.024 1.00 54.00 103 ILE A O 1
ATOM 823 N N . LYS A 1 104 ? -14.148 -9.851 11.285 1.00 43.72 104 LYS A N 1
ATOM 824 C CA . LYS A 1 104 ? -14.896 -10.047 12.525 1.00 43.72 104 LYS A CA 1
ATOM 825 C C . LYS A 1 104 ? -15.172 -11.551 12.636 1.00 43.72 104 LYS A C 1
ATOM 827 O O . LYS A 1 104 ? -16.047 -12.058 11.940 1.00 43.72 104 LYS A O 1
ATOM 832 N N . LYS A 1 105 ? -14.397 -12.285 13.446 1.00 45.47 105 LYS A N 1
ATOM 833 C CA . LYS A 1 105 ? -14.796 -13.637 13.867 1.00 45.47 105 LYS A CA 1
ATOM 834 C C . LYS A 1 105 ? -16.121 -13.463 14.608 1.00 45.47 105 LYS A C 1
ATOM 836 O O . LYS A 1 105 ? -16.138 -12.850 15.674 1.00 45.47 105 LYS A O 1
ATOM 841 N N . ARG A 1 106 ? -17.208 -13.859 13.953 1.00 42.28 106 ARG A N 1
ATOM 842 C CA . ARG A 1 106 ? -18.520 -13.989 14.573 1.00 42.28 106 ARG A CA 1
ATOM 843 C C . ARG A 1 106 ? -18.518 -15.231 15.448 1.00 42.28 106 ARG A C 1
ATOM 845 O O . ARG A 1 106 ? -17.854 -16.209 15.036 1.00 42.28 106 ARG A O 1
#

Radius of gyration: 15.71 Å; Cα contacts (8 Å, |Δi|>4): 83; chains: 1; bounding box: 41×25×47 Å

Sequence (106 aa):
METQTVTLSELIGLTLFLGSIVFLLGAVYQTIALVWLNNRIKWYKIIGIILLTRILTLISTILLWKGLFQSIEIMLGPILLPGLISELILSPLILKLFKFNIIKKR